Protein AF-A0A816Q186-F1 (afdb_monomer)

Secondary structure (DSSP, 8-state):
---HHHHHHHHHHHHHHHHHHHT----S-TTT----HHHHHHHHHH----SS--TT---HHHHHT--HHHHHHHHHHHHHHHHTT---HHHHHHHHT--

Mean predicted aligned error: 14.29 Å

Organism: NCBI:txid392030

Solvent-accessible surface area (backbone atoms only — not comparable to full-atom values): 6103 Å² total; per-residue (Å²): 133,83,54,69,66,60,54,50,50,50,50,51,52,48,51,54,60,47,49,72,55,63,73,57,80,68,71,83,45,66,82,73,67,70,71,46,50,64,57,49,52,51,53,51,68,65,54,67,93,54,95,65,48,55,98,83,67,57,31,54,66,58,61,63,66,54,60,73,72,54,41,52,50,52,26,51,54,51,42,54,31,60,61,66,73,58,74,64,72,62,64,64,51,55,66,74,66,73,118

Sequence (99 aa):
MTNDLEKEAVDVWTLNSLADIDDIEFTSSQSDLKFSVQDIKDAIRSLRSKKSSGFDQVSNTMIRLLPEHYHALLTQAYNDLFRNAQWGSEWKTARNMSQ

pLDDT: mean 75.37, std 16.64, range [41.28, 95.44]

Nearest PDB structures (foldseek):
  8sxu-assembly1_A  TM=7.681E-01  e=1.100E+00  Homo sapiens

Foldseek 3Di:
DPPVVVVVVVVVVVVVVVVVVVVVPVPPPLPVDADDLVNLVVVLVPDDQDPADFPVRDGSVNSVPDDSVVSVVVRVVVSVCSNVVDDDPVVVVRVVPPD

Radius of gyration: 20.69 Å; Cα contacts (8 Å, |Δi|>4): 37; chains: 1; bounding box: 46×49×40 Å

Stru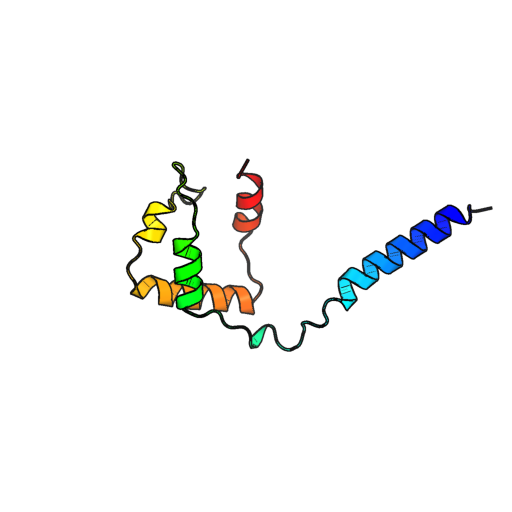cture (mmCIF, N/CA/C/O backbone):
data_AF-A0A816Q186-F1
#
_entry.id   AF-A0A816Q186-F1
#
loop_
_atom_site.group_PDB
_atom_site.id
_atom_site.type_symbol
_atom_site.label_atom_id
_atom_site.label_alt_id
_atom_site.label_comp_id
_atom_site.label_asym_id
_atom_site.label_entity_id
_atom_site.label_seq_id
_atom_site.pdbx_PDB_ins_code
_atom_site.Cartn_x
_atom_site.Cartn_y
_atom_site.Cartn_z
_atom_site.occupancy
_atom_site.B_iso_or_equiv
_atom_site.auth_seq_id
_atom_site.auth_comp_id
_atom_site.auth_asym_id
_atom_site.auth_atom_id
_atom_site.pdbx_PDB_model_num
ATOM 1 N N . MET A 1 1 ? 28.733 36.522 -30.744 1.00 49.41 1 MET A N 1
ATOM 2 C CA . MET A 1 1 ? 29.536 35.961 -29.642 1.00 49.41 1 MET A CA 1
ATOM 3 C C . MET A 1 1 ? 28.545 35.420 -28.635 1.00 49.41 1 MET A C 1
ATOM 5 O O . MET A 1 1 ? 28.020 36.190 -27.848 1.00 49.41 1 MET A O 1
ATOM 9 N N . THR A 1 2 ? 28.155 34.156 -28.779 1.00 52.25 2 THR A N 1
ATOM 10 C CA . THR A 1 2 ? 27.333 33.459 -27.780 1.00 52.25 2 THR A CA 1
ATOM 11 C C . THR A 1 2 ? 28.173 33.321 -26.520 1.00 52.25 2 THR A C 1
ATOM 13 O O . THR A 1 2 ? 29.304 32.847 -26.609 1.00 52.25 2 THR A O 1
ATOM 16 N N . ASN A 1 3 ? 27.661 33.841 -25.403 1.00 66.81 3 ASN A N 1
ATOM 17 C CA . ASN A 1 3 ? 28.370 33.907 -24.131 1.00 66.81 3 ASN A CA 1
ATOM 18 C C . ASN A 1 3 ? 28.775 32.495 -23.711 1.00 66.81 3 ASN A C 1
ATOM 20 O O . ASN A 1 3 ? 27.924 31.612 -23.647 1.00 66.81 3 ASN A O 1
ATOM 24 N N . ASP A 1 4 ? 30.050 32.290 -23.392 1.00 68.62 4 ASP A N 1
ATOM 25 C CA . ASP A 1 4 ? 30.567 30.991 -22.944 1.00 68.62 4 ASP A CA 1
ATOM 26 C C . ASP A 1 4 ? 29.774 30.430 -21.744 1.00 68.62 4 ASP A C 1
ATOM 28 O O . ASP A 1 4 ? 29.605 29.222 -21.622 1.00 68.62 4 ASP A O 1
ATOM 32 N N . LEU A 1 5 ? 29.165 31.315 -20.946 1.00 64.81 5 LEU A N 1
ATOM 33 C CA . LEU A 1 5 ? 28.252 30.987 -19.846 1.00 64.81 5 LEU A CA 1
ATOM 34 C C . LEU A 1 5 ? 26.945 30.306 -20.292 1.00 64.81 5 LEU A C 1
ATOM 36 O O . LEU A 1 5 ? 26.428 29.448 -19.582 1.00 64.81 5 LEU A O 1
ATOM 40 N N . GLU A 1 6 ? 26.388 30.669 -21.451 1.00 66.81 6 GLU A N 1
ATOM 41 C CA . GLU A 1 6 ? 25.177 30.023 -21.982 1.00 66.81 6 GLU A CA 1
ATOM 42 C C . GLU A 1 6 ? 25.494 28.623 -22.503 1.00 66.81 6 GLU A C 1
ATOM 44 O O . GLU A 1 6 ? 24.693 27.704 -22.344 1.00 66.81 6 GLU A O 1
ATOM 49 N N . LYS A 1 7 ? 26.687 28.447 -23.079 1.00 71.75 7 LYS A N 1
ATOM 50 C CA . LYS A 1 7 ? 27.171 27.142 -23.525 1.00 71.75 7 LYS A CA 1
ATOM 51 C C . LYS A 1 7 ? 27.410 26.212 -22.335 1.00 71.75 7 LYS A C 1
ATOM 53 O O . LYS A 1 7 ? 26.949 25.079 -22.354 1.00 71.75 7 LYS A O 1
ATOM 58 N N . GLU A 1 8 ? 28.037 26.717 -21.278 1.00 71.75 8 GLU A N 1
ATOM 59 C CA . GLU A 1 8 ? 28.281 25.959 -20.049 1.00 71.75 8 GLU A CA 1
ATOM 60 C C . GLU A 1 8 ? 26.968 25.587 -19.337 1.00 71.75 8 GLU A C 1
ATOM 62 O O . GLU A 1 8 ? 26.807 24.458 -18.879 1.00 71.75 8 GLU A O 1
ATOM 67 N N . ALA A 1 9 ? 25.975 26.484 -19.323 1.00 70.81 9 ALA A N 1
ATOM 68 C CA . ALA A 1 9 ? 24.650 26.186 -18.780 1.00 70.81 9 ALA A CA 1
ATOM 69 C C . ALA A 1 9 ? 23.912 25.094 -19.578 1.00 70.81 9 ALA A C 1
ATOM 71 O O . ALA A 1 9 ? 23.262 24.233 -18.983 1.00 70.81 9 ALA A O 1
ATOM 72 N N . VAL A 1 10 ? 24.026 25.104 -20.911 1.00 76.56 10 VAL A N 1
ATOM 73 C CA . VAL A 1 10 ? 23.459 24.060 -21.781 1.00 76.56 10 VAL A CA 1
ATOM 74 C C . VAL A 1 10 ? 24.182 22.732 -21.581 1.00 76.56 10 VAL A C 1
ATOM 76 O O . VAL A 1 10 ? 23.519 21.701 -21.488 1.00 76.56 10 VAL A O 1
ATOM 79 N N . ASP A 1 11 ? 25.506 22.742 -21.447 1.00 76.38 11 ASP A N 1
ATOM 80 C CA . ASP A 1 11 ? 26.290 21.533 -21.196 1.00 76.38 11 ASP A CA 1
ATOM 81 C C . ASP A 1 11 ? 25.942 20.925 -19.825 1.00 76.38 11 ASP A C 1
ATOM 83 O O . ASP A 1 11 ? 25.714 19.721 -19.736 1.00 76.38 11 ASP A O 1
ATOM 87 N N . VAL A 1 12 ? 25.770 21.740 -18.775 1.00 69.81 12 VAL A N 1
ATOM 88 C CA . VAL A 1 12 ? 25.314 21.268 -17.452 1.00 69.81 12 VAL A CA 1
ATOM 89 C C . VAL A 1 12 ? 23.879 20.743 -17.499 1.00 69.81 12 VAL A C 1
ATOM 91 O O . VAL A 1 12 ? 23.588 19.707 -16.905 1.00 69.81 12 VAL A O 1
ATOM 94 N N . TRP A 1 13 ? 22.970 21.411 -18.214 1.00 65.19 13 TRP A N 1
ATOM 95 C CA . TRP A 1 13 ? 21.587 20.941 -18.353 1.00 65.19 13 TRP A CA 1
ATOM 96 C C . TRP A 1 13 ? 21.497 19.636 -19.154 1.00 65.19 13 TRP A C 1
ATOM 98 O O . TRP A 1 13 ? 20.685 18.767 -18.837 1.00 65.19 13 TRP A O 1
ATOM 108 N N . THR A 1 14 ? 22.368 19.474 -20.150 1.00 68.25 14 THR A N 1
ATOM 109 C CA . THR A 1 14 ? 22.486 18.251 -20.951 1.00 68.25 14 THR A CA 1
ATOM 110 C C . THR A 1 14 ? 23.094 17.122 -20.125 1.00 68.25 14 THR A C 1
ATOM 112 O O . THR A 1 14 ? 22.567 16.017 -20.142 1.00 68.25 14 THR A O 1
ATOM 115 N N . LEU A 1 15 ? 24.136 17.396 -19.336 1.00 62.12 15 LEU A N 1
ATOM 116 C CA . LEU A 1 15 ? 24.736 16.421 -18.423 1.00 62.12 15 LEU A CA 1
ATOM 117 C C . LEU A 1 15 ? 23.766 15.994 -17.316 1.00 62.12 15 LEU A C 1
ATOM 119 O O . LEU A 1 15 ? 23.675 14.805 -17.043 1.00 62.12 15 LEU A O 1
ATOM 123 N N . ASN A 1 16 ? 22.989 16.916 -16.737 1.00 57.25 16 ASN A N 1
ATOM 124 C CA . ASN A 1 16 ? 21.951 16.569 -15.760 1.00 57.25 16 ASN A CA 1
ATOM 125 C C . ASN A 1 16 ? 20.781 15.803 -16.401 1.00 57.25 16 ASN A C 1
ATOM 127 O O . ASN A 1 16 ? 20.298 14.846 -15.809 1.00 57.25 16 ASN A O 1
ATOM 131 N N . SER A 1 17 ? 20.356 16.163 -17.619 1.00 61.31 17 SER A N 1
ATOM 132 C CA . SER A 1 17 ? 19.317 15.405 -18.342 1.00 61.31 17 SER A CA 1
ATOM 133 C C . SER A 1 17 ? 19.783 14.011 -18.772 1.00 61.31 17 SER A C 1
ATOM 135 O O . SER A 1 17 ? 18.958 13.113 -18.905 1.00 61.31 17 SER A O 1
ATOM 137 N N . LEU A 1 18 ? 21.084 13.825 -19.019 1.00 56.25 18 LEU A N 1
ATOM 138 C CA . LEU A 1 18 ? 21.675 12.520 -19.324 1.00 56.25 18 LEU A CA 1
ATOM 139 C C . LEU A 1 18 ? 21.902 11.691 -18.050 1.00 56.25 18 LEU A C 1
ATOM 141 O O . LEU A 1 18 ? 21.658 10.488 -18.062 1.00 56.25 18 LEU A O 1
ATOM 145 N N . ALA A 1 19 ? 22.282 12.329 -16.939 1.00 52.81 19 ALA A N 1
ATOM 146 C CA . ALA A 1 19 ? 22.452 11.673 -15.642 1.00 52.81 19 ALA A CA 1
ATOM 147 C C . ALA A 1 19 ? 21.131 11.119 -15.076 1.00 52.81 19 ALA A C 1
ATOM 149 O O . ALA A 1 19 ? 21.140 10.068 -14.443 1.00 52.81 19 ALA A O 1
ATOM 150 N N . ASP A 1 20 ? 19.988 11.742 -15.387 1.00 51.94 20 ASP A N 1
ATOM 151 C CA . ASP A 1 20 ? 18.663 11.211 -15.026 1.00 51.94 20 ASP A CA 1
ATOM 152 C C . ASP A 1 20 ? 18.284 9.923 -15.798 1.00 51.94 20 ASP A C 1
ATOM 154 O O . ASP A 1 20 ? 17.340 9.228 -15.412 1.00 51.94 20 ASP A O 1
ATOM 158 N N . 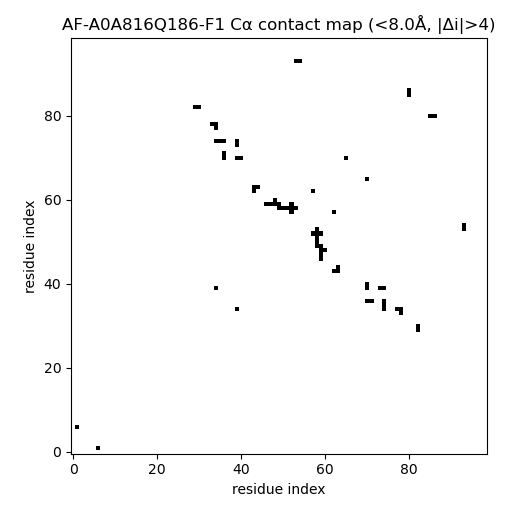ILE A 1 21 ? 18.991 9.588 -16.888 1.00 51.72 21 ILE A N 1
ATOM 159 C CA . ILE A 1 21 ? 18.727 8.396 -17.714 1.00 51.72 21 ILE A CA 1
ATOM 160 C C . ILE A 1 21 ? 19.724 7.270 -17.404 1.00 51.72 21 ILE A C 1
ATOM 162 O O . ILE A 1 21 ? 19.322 6.107 -17.392 1.00 51.72 21 ILE A O 1
ATOM 166 N N . ASP A 1 22 ? 20.982 7.593 -17.094 1.00 48.69 22 ASP A N 1
ATOM 167 C CA . ASP A 1 22 ? 22.016 6.588 -16.803 1.00 48.69 22 ASP A CA 1
ATOM 168 C C . ASP A 1 22 ? 22.007 6.088 -15.343 1.00 48.69 22 ASP A C 1
ATOM 170 O O . ASP A 1 22 ? 22.446 4.967 -15.093 1.00 48.69 22 ASP A O 1
ATOM 174 N N . ASP A 1 23 ? 21.386 6.807 -14.394 1.00 46.12 23 ASP A N 1
ATOM 175 C CA . ASP A 1 23 ? 21.035 6.242 -13.072 1.00 46.12 23 ASP A CA 1
ATOM 176 C C . ASP A 1 23 ? 19.889 5.204 -13.154 1.00 46.12 23 ASP A C 1
ATOM 178 O O . ASP A 1 23 ? 19.528 4.562 -12.163 1.00 46.12 23 ASP A O 1
ATOM 182 N N . ILE A 1 24 ? 19.355 4.950 -14.357 1.00 51.22 24 ILE A N 1
ATOM 183 C CA . ILE A 1 24 ? 18.537 3.771 -14.668 1.00 51.22 24 ILE A CA 1
ATOM 184 C C . ILE A 1 24 ? 19.454 2.575 -14.993 1.00 51.22 24 ILE A C 1
ATOM 186 O O . ILE A 1 24 ? 19.185 1.760 -15.875 1.00 51.22 24 ILE A O 1
ATOM 190 N N . GLU A 1 25 ? 20.492 2.361 -14.186 1.00 49.97 25 GLU A N 1
ATOM 191 C CA . GLU A 1 25 ? 21.129 1.048 -14.038 1.00 49.97 25 GLU A CA 1
ATOM 192 C C . GLU A 1 25 ? 20.299 0.138 -13.101 1.00 49.97 25 GLU A C 1
ATOM 194 O O . GLU A 1 25 ? 20.800 -0.637 -12.291 1.00 49.97 25 GLU A O 1
ATOM 199 N N . PHE A 1 26 ? 18.971 0.221 -13.232 1.00 46.22 26 PHE A N 1
ATOM 200 C CA . PHE A 1 26 ? 17.989 -0.648 -12.586 1.00 46.22 26 PHE A CA 1
ATOM 201 C C . PHE A 1 26 ? 17.041 -1.254 -13.629 1.00 46.22 26 PHE A C 1
ATOM 203 O O . PHE A 1 26 ? 15.820 -1.286 -13.493 1.00 46.22 26 PHE A O 1
ATOM 210 N N . THR A 1 27 ? 17.620 -1.713 -14.735 1.00 42.50 27 THR A N 1
ATOM 211 C CA . THR A 1 27 ? 16.948 -2.563 -15.730 1.00 42.50 27 THR A CA 1
ATOM 212 C C . THR A 1 27 ? 17.436 -4.008 -15.667 1.00 42.50 27 THR A C 1
ATOM 214 O O . THR A 1 27 ? 17.144 -4.808 -16.554 1.00 42.50 27 THR A O 1
ATOM 217 N N . SER A 1 28 ? 18.080 -4.404 -14.566 1.00 42.78 28 SER A N 1
ATOM 218 C CA . SER A 1 28 ? 18.069 -5.799 -14.132 1.00 42.78 28 SER A CA 1
ATOM 219 C C . SER A 1 28 ? 16.674 -6.126 -13.586 1.00 42.78 28 SER A C 1
ATOM 221 O O . SER A 1 28 ? 16.392 -6.094 -12.391 1.00 42.78 28 SER A O 1
ATOM 223 N N . SER A 1 29 ? 15.772 -6.417 -14.529 1.00 48.12 29 SER A N 1
ATOM 224 C CA . SER A 1 29 ? 14.486 -7.092 -14.330 1.00 48.12 29 SER A CA 1
ATOM 225 C C . SER A 1 29 ? 13.537 -6.438 -13.318 1.00 48.12 29 SER A C 1
ATOM 227 O O . SER A 1 29 ? 13.293 -6.967 -12.236 1.00 48.12 29 SER A O 1
ATOM 229 N N . GLN A 1 30 ? 12.841 -5.369 -13.723 1.00 51.75 30 GLN A N 1
ATOM 230 C CA . GLN A 1 30 ? 11.585 -4.958 -13.066 1.00 51.75 30 GLN A CA 1
ATOM 231 C C . GLN A 1 30 ? 10.584 -6.139 -12.949 1.00 51.75 30 GLN A C 1
ATOM 233 O O . GLN A 1 30 ? 9.693 -6.120 -12.104 1.00 51.75 30 GLN A O 1
ATOM 238 N N . SER A 1 31 ? 10.767 -7.191 -13.762 1.00 55.34 31 SER A N 1
ATOM 239 C CA . SER A 1 31 ? 10.056 -8.472 -13.705 1.00 55.34 31 SER A CA 1
ATOM 240 C C . SER A 1 31 ? 10.299 -9.308 -12.444 1.00 55.34 31 SER A C 1
ATOM 242 O O . SER A 1 31 ? 9.444 -10.132 -12.121 1.00 55.34 31 SER A O 1
ATOM 244 N N . ASP A 1 32 ? 11.417 -9.114 -11.741 1.00 64.81 32 ASP A N 1
ATOM 245 C CA . ASP A 1 32 ? 11.842 -10.004 -10.650 1.00 64.81 32 ASP A CA 1
ATOM 246 C C . ASP A 1 32 ? 11.529 -9.411 -9.267 1.00 64.81 32 ASP A C 1
ATOM 248 O O . ASP A 1 32 ? 11.504 -10.120 -8.257 1.00 64.81 32 ASP A O 1
ATOM 252 N N . LEU A 1 33 ? 11.216 -8.113 -9.216 1.00 77.06 33 LEU A N 1
ATOM 253 C CA . LEU A 1 33 ? 10.764 -7.441 -8.004 1.00 77.06 33 LEU A CA 1
ATOM 254 C C . LEU A 1 33 ? 9.316 -7.799 -7.716 1.00 77.06 33 LEU A C 1
ATOM 256 O O . LEU A 1 33 ? 8.392 -7.431 -8.443 1.00 77.06 33 LEU A O 1
ATOM 260 N N . LYS A 1 34 ? 9.126 -8.497 -6.602 1.00 87.25 34 LYS A N 1
ATOM 261 C CA . LYS A 1 34 ? 7.817 -8.912 -6.124 1.00 87.25 34 LYS A CA 1
ATOM 262 C C . LYS A 1 34 ? 7.641 -8.492 -4.678 1.00 87.25 34 LYS A C 1
ATOM 264 O O . LYS A 1 34 ? 8.411 -8.884 -3.807 1.00 87.25 34 LYS A O 1
ATOM 269 N N . PHE A 1 35 ? 6.578 -7.747 -4.428 1.00 92.19 35 PHE A N 1
ATOM 270 C CA . PHE A 1 35 ? 6.147 -7.380 -3.092 1.00 92.19 35 PHE A CA 1
ATOM 271 C C . PHE A 1 35 ? 5.472 -8.575 -2.421 1.00 92.19 35 PHE A C 1
ATOM 273 O O . PHE A 1 35 ? 4.726 -9.337 -3.049 1.00 92.19 35 PHE A O 1
ATOM 280 N N . SER A 1 36 ? 5.749 -8.744 -1.136 1.00 95.44 36 SER A N 1
ATOM 281 C CA . SER A 1 36 ? 5.177 -9.772 -0.281 1.00 95.44 36 SER A CA 1
ATOM 282 C C . SER A 1 36 ? 3.887 -9.292 0.388 1.00 95.44 36 SER A C 1
ATOM 284 O O . SER A 1 36 ? 3.582 -8.101 0.457 1.00 95.44 36 SER A O 1
ATOM 286 N N . VAL A 1 37 ? 3.135 -10.235 0.962 1.00 95.38 37 VAL A N 1
ATOM 287 C CA . VAL A 1 37 ? 1.963 -9.905 1.790 1.00 95.38 37 VAL A CA 1
ATOM 288 C C . VAL A 1 37 ? 2.364 -9.081 3.015 1.00 95.38 37 VAL A C 1
ATOM 290 O O . VAL A 1 37 ? 1.580 -8.257 3.485 1.00 95.38 37 VAL A O 1
ATOM 293 N N . GLN A 1 38 ? 3.582 -9.280 3.527 1.00 95.38 38 GLN A N 1
ATOM 294 C CA . GLN A 1 38 ? 4.075 -8.526 4.672 1.00 95.38 38 GLN A CA 1
ATOM 295 C C . GLN A 1 38 ? 4.282 -7.049 4.320 1.00 95.38 38 GLN A C 1
ATOM 297 O O . GLN A 1 38 ? 3.877 -6.196 5.104 1.00 95.38 38 GLN A O 1
ATOM 302 N N . ASP A 1 39 ? 4.777 -6.745 3.118 1.00 94.88 39 ASP A N 1
ATOM 303 C CA . ASP A 1 39 ? 4.943 -5.363 2.650 1.00 94.88 39 ASP A CA 1
ATOM 304 C C . ASP A 1 39 ? 3.598 -4.626 2.594 1.00 94.88 39 ASP A C 1
ATOM 306 O O . ASP A 1 39 ? 3.477 -3.488 3.047 1.00 94.88 39 ASP A O 1
ATOM 310 N N . ILE A 1 40 ? 2.543 -5.302 2.122 1.00 94.62 40 ILE A N 1
ATOM 311 C CA . ILE A 1 40 ? 1.180 -4.748 2.121 1.00 94.62 40 ILE A CA 1
ATOM 312 C C . ILE A 1 40 ? 0.659 -4.544 3.546 1.00 94.62 40 ILE A C 1
ATOM 314 O O . ILE A 1 40 ? 0.073 -3.502 3.845 1.00 94.62 40 ILE A O 1
ATOM 318 N N . LYS A 1 41 ? 0.887 -5.501 4.455 1.00 94.62 41 LYS A N 1
ATOM 319 C CA . LYS A 1 41 ? 0.514 -5.348 5.871 1.00 94.62 41 LYS A CA 1
ATOM 320 C C . LYS A 1 41 ? 1.214 -4.139 6.498 1.00 94.62 41 LYS A C 1
ATOM 322 O O . LYS A 1 41 ? 0.581 -3.373 7.225 1.00 94.62 41 LYS A O 1
ATOM 327 N N . ASP A 1 42 ? 2.494 -3.943 6.208 1.00 95.06 42 ASP A N 1
ATOM 328 C CA . ASP A 1 42 ? 3.291 -2.827 6.723 1.00 95.06 42 ASP A CA 1
ATOM 329 C C . ASP A 1 42 ? 2.795 -1.492 6.168 1.00 95.06 42 ASP A C 1
ATOM 331 O O . ASP A 1 42 ? 2.564 -0.549 6.932 1.00 95.06 42 ASP A O 1
ATOM 335 N N . ALA A 1 43 ? 2.498 -1.448 4.868 1.00 93.75 43 ALA A N 1
ATOM 336 C CA . ALA A 1 43 ? 1.888 -0.297 4.217 1.00 93.75 43 ALA A CA 1
ATOM 337 C C . ALA A 1 43 ? 0.545 0.081 4.865 1.00 93.75 43 ALA A C 1
ATOM 339 O O . ALA A 1 43 ? 0.365 1.233 5.267 1.00 93.75 43 ALA A O 1
ATOM 340 N N . ILE A 1 44 ? -0.368 -0.878 5.063 1.00 92.94 44 ILE A N 1
ATOM 341 C CA . ILE A 1 44 ? -1.675 -0.643 5.705 1.00 92.94 44 ILE A CA 1
ATOM 342 C C . ILE A 1 44 ? -1.508 -0.116 7.138 1.00 92.94 44 ILE A C 1
ATOM 344 O O . ILE A 1 44 ? -2.204 0.821 7.545 1.00 92.94 44 ILE A O 1
ATOM 348 N N . ARG A 1 45 ? -0.561 -0.672 7.905 1.00 91.62 45 ARG A N 1
ATOM 349 C CA . ARG A 1 45 ? -0.259 -0.205 9.269 1.00 91.62 45 ARG A CA 1
ATOM 350 C C . ARG A 1 45 ? 0.265 1.232 9.283 1.00 91.62 45 ARG A C 1
ATOM 352 O O . ARG A 1 45 ? -0.082 1.989 10.189 1.00 91.62 45 ARG A O 1
ATOM 359 N N . SER A 1 46 ? 1.044 1.619 8.274 1.00 92.69 46 SER A N 1
ATOM 360 C CA . SER A 1 46 ? 1.624 2.963 8.153 1.00 92.69 46 SER A CA 1
ATOM 361 C C . SER A 1 46 ? 0.636 4.054 7.719 1.00 92.69 46 SER A C 1
ATOM 363 O O . SER A 1 46 ? 0.930 5.242 7.884 1.00 92.69 46 SER A O 1
ATOM 365 N N . LEU A 1 47 ? -0.542 3.686 7.191 1.00 89.62 47 LEU A N 1
ATOM 366 C CA . LEU A 1 47 ? -1.559 4.650 6.760 1.00 89.62 47 LEU A CA 1
ATOM 367 C C . LEU A 1 47 ? -1.881 5.612 7.902 1.00 89.62 47 LEU A C 1
ATOM 369 O O . LEU A 1 47 ? -2.182 5.173 9.004 1.00 89.62 47 LEU A O 1
ATOM 373 N N . ARG A 1 48 ? -1.866 6.927 7.672 1.00 86.31 48 ARG A N 1
ATOM 374 C CA . ARG A 1 48 ? -2.273 7.891 8.709 1.00 86.31 48 ARG A CA 1
ATOM 375 C C . ARG A 1 48 ? -3.783 7.839 8.905 1.00 86.31 48 ARG A C 1
ATOM 377 O O . ARG A 1 48 ? -4.527 7.742 7.933 1.00 86.31 48 ARG A O 1
ATOM 384 N N . SER A 1 49 ? -4.260 7.969 10.139 1.00 78.12 49 SER A N 1
ATOM 385 C CA . SER A 1 49 ? -5.693 8.156 10.377 1.00 78.12 49 SER A CA 1
ATOM 386 C C . SER A 1 49 ? -6.125 9.499 9.775 1.00 78.12 49 SER A C 1
ATOM 388 O O . SER A 1 49 ? -5.777 10.553 10.303 1.00 78.12 49 SER A O 1
ATOM 390 N N . LYS A 1 50 ? -6.858 9.468 8.659 1.00 75.12 50 LYS A N 1
ATOM 391 C CA . LYS A 1 50 ? -7.529 10.638 8.081 1.00 75.12 50 LYS A CA 1
ATOM 392 C C . LYS A 1 50 ? -9.027 10.524 8.348 1.00 75.12 50 LYS A C 1
ATOM 394 O O . LYS A 1 50 ? -9.578 9.428 8.291 1.00 75.12 50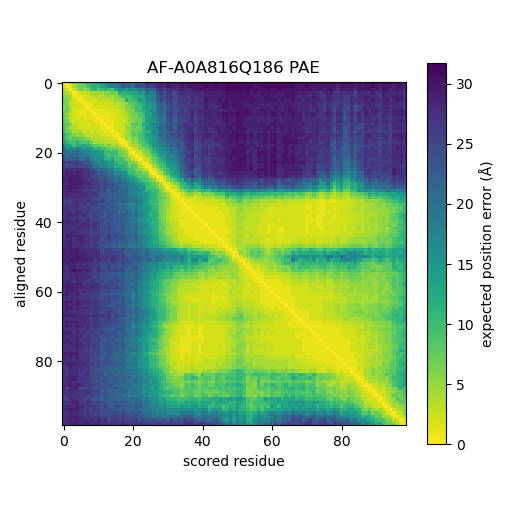 LYS A O 1
ATOM 399 N N . LYS A 1 51 ? -9.667 11.654 8.674 1.00 64.75 51 LYS A N 1
ATOM 400 C CA . LYS A 1 51 ? -11.124 11.715 8.887 1.00 64.75 51 LYS A CA 1
ATOM 401 C C . LYS A 1 51 ? -11.906 11.618 7.575 1.00 64.75 51 LYS A C 1
ATOM 403 O O . LYS A 1 51 ? -13.017 11.107 7.590 1.00 64.75 51 LYS A O 1
ATOM 408 N N . SER A 1 52 ? -11.339 12.103 6.472 1.00 69.88 52 SER A N 1
ATOM 409 C CA . SER A 1 52 ? -11.938 12.038 5.141 1.00 69.88 52 SER A CA 1
ATOM 410 C C . SER A 1 52 ? -11.453 10.816 4.363 1.00 69.88 52 SER A C 1
ATOM 412 O O . SER A 1 52 ? -10.285 10.426 4.444 1.00 69.88 52 SER A O 1
ATOM 414 N N . SER A 1 53 ? -12.376 10.217 3.617 1.00 78.81 53 SER A N 1
ATOM 415 C CA . SER A 1 53 ? -12.105 9.253 2.554 1.00 78.81 53 SER A CA 1
ATOM 416 C C . SER A 1 53 ? -11.496 9.942 1.329 1.00 78.81 53 SER A C 1
ATOM 418 O O . SER A 1 53 ? -11.601 11.162 1.168 1.00 78.81 53 SER A O 1
ATOM 420 N N . GLY A 1 54 ? -10.842 9.154 0.472 1.00 73.50 54 GLY A N 1
ATOM 421 C CA . GLY A 1 54 ? -10.432 9.609 -0.853 1.00 73.50 54 GLY A CA 1
ATOM 422 C C . GLY A 1 54 ? -11.625 9.808 -1.796 1.00 73.50 54 GLY A C 1
ATOM 423 O O . GLY A 1 54 ? -12.786 9.667 -1.410 1.00 73.50 54 GLY A O 1
ATOM 424 N N . PHE A 1 55 ? -11.332 10.107 -3.064 1.00 77.56 55 PHE A N 1
ATOM 425 C CA . PHE A 1 55 ? -12.342 10.223 -4.127 1.00 77.56 55 PHE A CA 1
ATOM 426 C C . PHE A 1 55 ? -13.212 8.959 -4.265 1.00 77.56 55 PHE A C 1
ATOM 428 O O . PHE A 1 55 ? -14.394 9.042 -4.585 1.00 77.56 55 PHE A O 1
ATOM 435 N N . ASP A 1 56 ? -12.631 7.801 -3.959 1.00 81.06 56 ASP A N 1
ATOM 436 C CA . ASP A 1 56 ? -13.260 6.479 -3.974 1.00 81.06 56 ASP A CA 1
ATOM 437 C C . ASP A 1 56 ? -14.177 6.197 -2.771 1.00 81.06 56 ASP A C 1
ATOM 439 O O . ASP A 1 56 ? -14.765 5.122 -2.684 1.00 81.06 56 ASP A O 1
ATOM 443 N N . GLN A 1 57 ? -14.307 7.143 -1.836 1.00 85.69 57 GLN A N 1
ATOM 444 C CA . GLN A 1 57 ? -15.048 6.983 -0.583 1.00 85.69 57 GLN A CA 1
ATOM 445 C C . GLN A 1 57 ? -14.515 5.868 0.337 1.00 85.69 57 GLN A C 1
ATOM 447 O O . GLN A 1 57 ? -15.156 5.526 1.333 1.00 85.69 57 GLN A O 1
ATOM 452 N N . VAL A 1 58 ? -13.306 5.358 0.082 1.00 87.19 58 VAL A N 1
ATOM 453 C CA . VAL A 1 58 ? -12.639 4.375 0.935 1.00 87.19 58 VAL A CA 1
ATOM 454 C C . VAL A 1 58 ? -11.795 5.116 1.970 1.00 87.19 58 VAL A C 1
ATOM 456 O O . VAL A 1 58 ? -10.922 5.924 1.652 1.00 87.19 58 VAL A O 1
ATOM 459 N N . SER A 1 59 ? -12.068 4.878 3.253 1.00 89.38 59 SER A N 1
ATOM 460 C CA . SER A 1 59 ? -11.280 5.467 4.343 1.00 89.38 59 SER A CA 1
ATOM 461 C C . SER A 1 59 ? -10.107 4.570 4.739 1.00 89.38 59 SER A C 1
ATOM 463 O O . SER A 1 59 ? -10.190 3.344 4.673 1.00 89.38 59 SER A O 1
ATOM 465 N N . ASN A 1 60 ? -9.043 5.161 5.287 1.00 90.00 60 ASN A N 1
ATOM 466 C CA . ASN A 1 60 ? -7.925 4.385 5.841 1.00 90.00 60 ASN A CA 1
ATOM 467 C C . ASN A 1 60 ? -8.369 3.444 6.976 1.00 90.00 60 ASN A C 1
ATOM 469 O O . ASN A 1 60 ? -7.748 2.407 7.195 1.00 9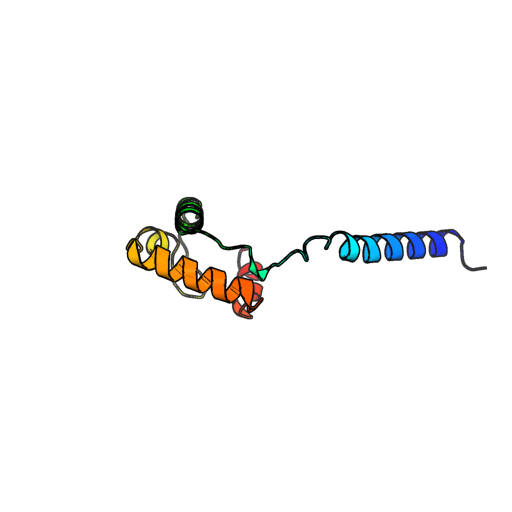0.00 60 ASN A O 1
ATOM 473 N N . THR A 1 61 ? -9.459 3.770 7.678 1.00 90.06 61 THR A N 1
ATOM 474 C CA . THR A 1 61 ? -10.074 2.879 8.670 1.00 90.06 61 THR A CA 1
ATOM 475 C C . THR A 1 61 ? -10.651 1.627 8.015 1.00 90.06 61 THR A C 1
ATOM 477 O O . THR A 1 61 ? -10.418 0.534 8.517 1.00 90.06 61 THR A O 1
ATOM 480 N N . MET A 1 62 ? -11.347 1.761 6.881 1.00 91.00 62 MET A N 1
ATOM 481 C CA . MET A 1 62 ? -11.865 0.609 6.131 1.00 9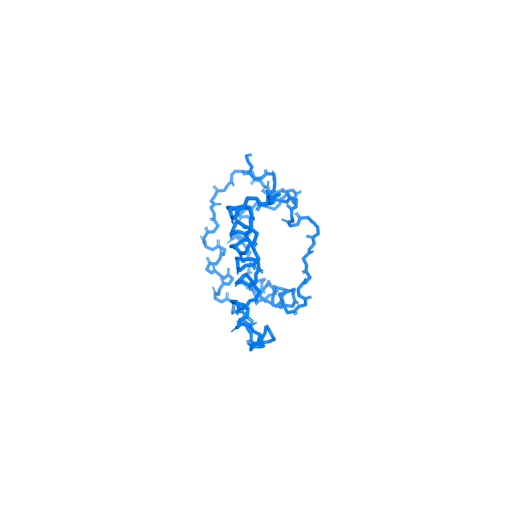1.00 62 MET A CA 1
ATOM 482 C C . MET A 1 62 ? -10.728 -0.294 5.649 1.00 91.00 62 MET A C 1
ATOM 484 O O . MET A 1 62 ? -10.805 -1.505 5.821 1.00 91.00 62 MET A O 1
ATOM 488 N N . ILE A 1 63 ? -9.643 0.294 5.132 1.00 91.50 63 ILE A N 1
ATOM 489 C CA . ILE A 1 63 ? -8.470 -0.460 4.663 1.00 91.50 63 ILE A CA 1
ATOM 490 C C . ILE A 1 63 ? -7.814 -1.229 5.819 1.00 91.50 63 ILE A C 1
ATOM 492 O O . ILE A 1 63 ? -7.474 -2.398 5.675 1.00 91.50 63 ILE A O 1
ATOM 496 N N . ARG A 1 64 ? -7.679 -0.611 6.998 1.00 91.44 64 ARG A N 1
ATOM 497 C CA . ARG A 1 64 ? -7.130 -1.274 8.196 1.00 91.44 64 ARG A CA 1
ATOM 498 C C . ARG A 1 64 ? -8.009 -2.402 8.743 1.00 91.44 64 ARG A C 1
ATOM 500 O O . ARG A 1 64 ? -7.497 -3.252 9.462 1.00 91.44 64 ARG A O 1
ATOM 507 N N . LEU A 1 65 ? -9.307 -2.387 8.442 1.00 92.56 65 LEU A N 1
ATOM 508 C CA . LEU A 1 65 ? -10.268 -3.415 8.850 1.00 92.56 65 LEU A CA 1
ATOM 509 C C . LEU A 1 65 ? -10.457 -4.506 7.785 1.00 92.56 65 LEU A C 1
ATOM 511 O O . LEU A 1 65 ? -11.330 -5.361 7.944 1.00 92.56 65 LEU A O 1
ATOM 515 N N . LEU A 1 66 ? -9.665 -4.492 6.707 1.00 93.06 66 LEU A N 1
ATOM 516 C CA . LEU A 1 66 ? -9.734 -5.526 5.683 1.00 93.06 66 LEU A CA 1
ATOM 517 C C . LEU A 1 66 ? -9.415 -6.911 6.273 1.00 93.06 66 LEU A C 1
ATOM 519 O O . LEU A 1 66 ? -8.425 -7.073 6.991 1.00 93.06 66 LEU A O 1
ATOM 523 N N . PRO A 1 67 ? -10.216 -7.937 5.942 1.00 93.25 67 PRO A N 1
ATOM 524 C CA . PRO A 1 67 ? -9.880 -9.316 6.269 1.00 93.25 67 PRO A CA 1
ATOM 525 C C . PRO A 1 67 ? -8.544 -9.751 5.653 1.00 93.25 67 PRO A C 1
ATOM 527 O O . PRO A 1 67 ? -8.221 -9.378 4.526 1.00 93.25 67 PRO A O 1
ATOM 530 N N . GLU A 1 68 ? -7.802 -10.625 6.338 1.00 88.06 68 GLU A N 1
ATOM 531 C CA . GLU A 1 68 ? -6.440 -10.998 5.920 1.00 88.06 68 GLU A CA 1
ATOM 532 C C . GLU A 1 68 ? -6.341 -11.593 4.508 1.00 88.06 68 GLU A C 1
ATOM 534 O O . GLU A 1 68 ? -5.341 -11.378 3.823 1.00 88.06 68 GLU A O 1
ATOM 539 N N . HIS A 1 69 ? -7.374 -12.300 4.038 1.00 89.38 69 HIS A N 1
ATOM 540 C CA . HIS A 1 69 ? -7.390 -12.866 2.686 1.00 89.38 69 HIS A CA 1
ATOM 541 C C . HIS A 1 69 ? -7.355 -11.787 1.591 1.00 89.38 69 HIS A C 1
ATOM 543 O O . HIS A 1 69 ? -6.823 -12.033 0.509 1.00 89.38 69 HIS A O 1
ATOM 549 N N . TYR A 1 70 ? -7.832 -10.570 1.874 1.00 93.75 70 TYR A N 1
ATOM 550 C CA . TYR A 1 70 ? -7.716 -9.448 0.943 1.00 93.75 70 TYR A CA 1
ATOM 551 C C . TYR A 1 70 ? -6.296 -8.892 0.859 1.00 93.75 70 TYR A C 1
ATOM 553 O O . TYR A 1 70 ? -5.933 -8.350 -0.179 1.00 93.75 70 TYR A O 1
ATOM 561 N N . HIS A 1 71 ? -5.451 -9.059 1.882 1.00 94.31 71 HIS A N 1
ATOM 562 C CA . HIS A 1 71 ? -4.050 -8.636 1.789 1.00 94.31 71 HIS A CA 1
ATOM 563 C C . HIS A 1 71 ? -3.295 -9.441 0.725 1.00 94.31 71 HIS A C 1
ATOM 565 O O . HIS A 1 71 ? -2.492 -8.876 -0.017 1.00 94.31 71 HIS A O 1
ATOM 571 N N . ALA A 1 72 ? -3.591 -10.738 0.595 1.00 92.88 72 ALA A N 1
ATOM 572 C CA . ALA A 1 72 ? -3.032 -11.573 -0.466 1.00 92.88 72 ALA A CA 1
ATOM 573 C C . ALA A 1 72 ? -3.488 -11.102 -1.857 1.00 92.88 72 ALA A C 1
ATOM 575 O O . ALA A 1 72 ? -2.660 -10.954 -2.756 1.00 92.88 72 ALA A O 1
ATOM 576 N N . LEU A 1 73 ? -4.779 -10.785 -2.010 1.00 94.81 73 LEU A N 1
ATOM 577 C CA . LEU A 1 73 ? -5.324 -10.257 -3.263 1.00 94.81 73 LEU A CA 1
ATOM 578 C C . LEU A 1 73 ? -4.709 -8.899 -3.633 1.00 94.81 73 LEU A C 1
ATOM 580 O O . LEU A 1 73 ? -4.309 -8.700 -4.775 1.00 94.81 73 LEU A O 1
ATOM 584 N N . LEU A 1 74 ? -4.579 -7.987 -2.665 1.00 93.50 74 LEU A N 1
ATOM 585 C CA . LEU A 1 74 ? -3.931 -6.686 -2.859 1.00 93.50 74 LEU A CA 1
ATOM 586 C C . LEU A 1 74 ? -2.468 -6.837 -3.275 1.00 93.50 74 LEU A C 1
ATOM 588 O O . LEU A 1 74 ? -2.008 -6.125 -4.160 1.00 93.50 74 LEU A O 1
ATOM 592 N N . THR A 1 75 ? -1.756 -7.793 -2.677 1.00 94.44 75 THR A N 1
ATOM 593 C CA . THR A 1 75 ? -0.366 -8.102 -3.039 1.00 94.44 75 THR A CA 1
ATOM 594 C C . THR A 1 75 ? -0.268 -8.557 -4.490 1.00 94.44 75 THR A C 1
ATOM 596 O O . THR A 1 75 ? 0.600 -8.097 -5.228 1.00 94.44 75 THR A O 1
ATOM 599 N N . GLN A 1 76 ? -1.160 -9.454 -4.921 1.00 93.31 76 GLN A N 1
ATOM 600 C CA . GLN A 1 76 ? -1.194 -9.916 -6.305 1.00 93.31 76 GLN A CA 1
ATOM 601 C C . GLN A 1 76 ? -1.517 -8.766 -7.265 1.00 93.31 76 GLN A C 1
ATOM 603 O O . GLN A 1 76 ? -0.752 -8.527 -8.195 1.00 93.31 76 GLN A O 1
ATOM 608 N N . ALA A 1 77 ? -2.591 -8.021 -6.997 1.00 91.44 77 ALA A N 1
ATOM 609 C CA . ALA A 1 77 ? -3.017 -6.906 -7.836 1.00 91.44 77 ALA A CA 1
ATOM 610 C C . ALA A 1 77 ? -1.925 -5.835 -7.966 1.00 91.44 77 ALA A C 1
ATOM 612 O O . ALA A 1 77 ? -1.643 -5.372 -9.068 1.00 91.44 77 ALA A O 1
ATOM 613 N N . TYR A 1 78 ? -1.269 -5.473 -6.860 1.00 91.31 78 TYR A N 1
ATOM 614 C CA . TYR A 1 78 ? -0.184 -4.495 -6.873 1.00 91.31 78 TYR A CA 1
ATOM 615 C C . TYR A 1 78 ? 1.014 -4.977 -7.695 1.00 91.31 78 TYR A C 1
ATOM 617 O O . TYR A 1 78 ? 1.520 -4.228 -8.524 1.00 91.31 78 TYR A O 1
ATOM 625 N N . ASN A 1 79 ? 1.434 -6.233 -7.520 1.00 90.62 79 ASN A N 1
ATOM 626 C CA . ASN A 1 79 ? 2.523 -6.811 -8.308 1.00 90.62 79 ASN A CA 1
ATOM 627 C C . ASN A 1 79 ? 2.193 -6.865 -9.806 1.00 90.62 79 ASN A C 1
ATOM 629 O O . ASN A 1 79 ? 3.061 -6.579 -10.628 1.00 90.62 79 ASN A O 1
ATOM 633 N N . ASP A 1 80 ? 0.952 -7.198 -10.170 1.00 8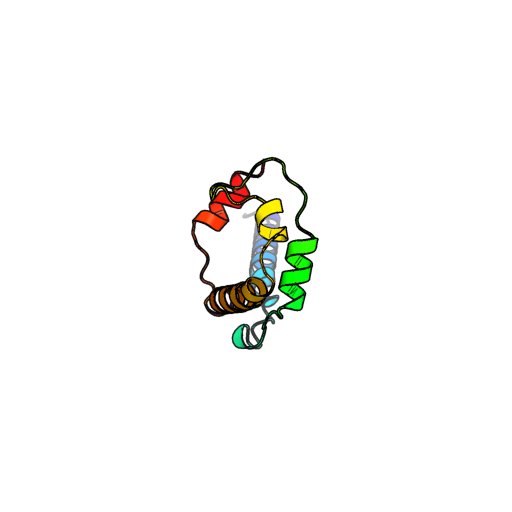9.06 80 ASP A N 1
ATOM 634 C CA . ASP A 1 80 ? 0.517 -7.216 -11.569 1.00 89.06 80 ASP A CA 1
ATOM 635 C C . ASP A 1 80 ? 0.537 -5.805 -12.184 1.00 89.06 80 ASP A C 1
ATOM 637 O O . ASP A 1 80 ? 1.052 -5.628 -13.290 1.00 89.06 80 ASP A O 1
ATOM 641 N N . LEU A 1 81 ? 0.046 -4.789 -11.463 1.00 87.06 81 LEU A N 1
ATOM 642 C CA . LEU A 1 81 ? 0.096 -3.386 -11.899 1.00 87.06 81 LEU A CA 1
ATOM 643 C C . LEU A 1 81 ? 1.538 -2.880 -12.025 1.00 87.06 81 LEU A C 1
ATOM 645 O O . LEU A 1 81 ? 1.888 -2.257 -13.029 1.00 87.06 81 LEU A O 1
ATOM 649 N N . PHE A 1 82 ? 2.378 -3.191 -11.033 1.00 86.38 82 PHE A N 1
ATOM 650 C CA . PHE A 1 82 ? 3.785 -2.803 -10.995 1.00 86.38 82 PHE A CA 1
ATOM 651 C C . PHE A 1 82 ? 4.565 -3.407 -12.166 1.00 86.38 82 PHE A C 1
ATOM 653 O O . PHE A 1 82 ? 5.234 -2.672 -12.890 1.00 86.38 82 PHE A O 1
ATOM 660 N N . ARG A 1 83 ? 4.413 -4.716 -12.415 1.00 85.50 8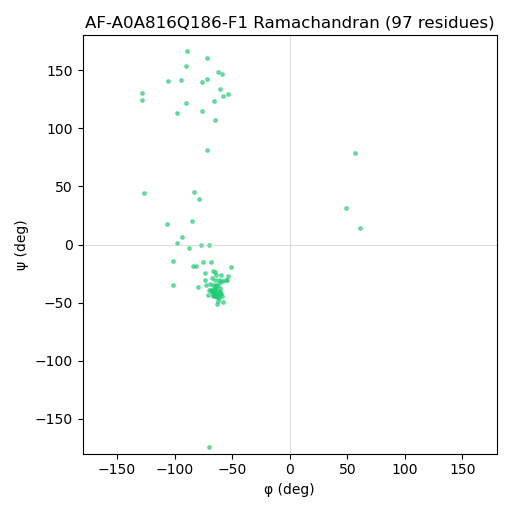3 ARG A N 1
ATOM 661 C CA . ARG A 1 83 ? 5.066 -5.420 -13.532 1.00 85.50 83 ARG A CA 1
ATOM 662 C C . ARG A 1 83 ? 4.663 -4.853 -14.892 1.00 85.50 83 ARG A C 1
ATOM 664 O O . ARG A 1 83 ? 5.485 -4.796 -15.798 1.00 85.50 83 ARG A O 1
ATOM 671 N N . ASN A 1 84 ? 3.402 -4.454 -15.041 1.00 82.88 84 ASN A N 1
ATOM 672 C CA . ASN A 1 84 ? 2.883 -3.938 -16.306 1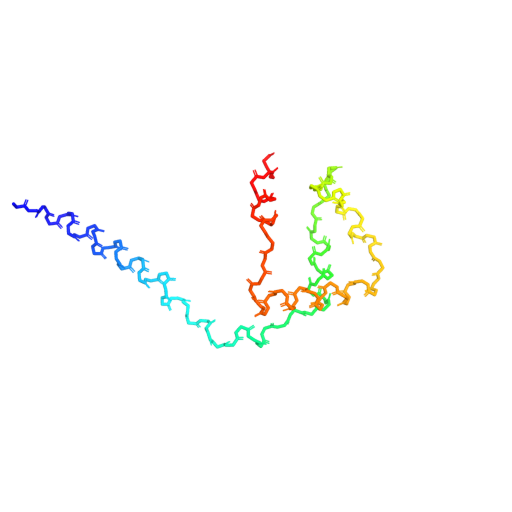.00 82.88 84 ASN A CA 1
ATOM 673 C C . ASN A 1 84 ? 3.090 -2.422 -16.470 1.00 82.88 84 ASN A C 1
ATOM 675 O O . ASN A 1 84 ? 2.710 -1.877 -17.505 1.00 82.88 84 ASN A O 1
ATOM 679 N N . ALA A 1 85 ? 3.636 -1.734 -15.458 1.00 79.44 85 ALA A N 1
ATOM 680 C CA . ALA A 1 85 ? 3.721 -0.274 -15.387 1.00 79.44 85 ALA A CA 1
ATOM 681 C C . ALA A 1 85 ? 2.380 0.437 -15.689 1.00 79.44 85 ALA A C 1
ATOM 683 O O . ALA A 1 85 ? 2.348 1.550 -16.220 1.00 79.44 85 ALA A O 1
ATOM 684 N N . GLN A 1 86 ? 1.256 -0.206 -15.354 1.00 78.31 86 GLN A N 1
ATOM 685 C CA . GLN A 1 86 ? -0.085 0.308 -15.618 1.00 78.31 86 GLN A CA 1
ATOM 686 C C . GLN A 1 86 ? -0.641 0.982 -14.370 1.00 78.31 86 GLN A C 1
ATOM 688 O O . GLN A 1 86 ? -0.941 0.330 -13.374 1.00 78.31 86 GLN A O 1
ATOM 693 N N . TRP A 1 87 ? -0.826 2.296 -14.452 1.00 80.50 87 TRP A N 1
ATOM 694 C CA . TRP A 1 87 ? -1.410 3.100 -13.383 1.00 80.50 87 TRP A CA 1
ATOM 695 C C . TRP A 1 87 ? -2.559 3.932 -13.945 1.00 80.50 87 TRP A C 1
ATOM 697 O O . TRP A 1 87 ? -2.401 4.598 -14.971 1.00 80.50 87 TRP A O 1
ATOM 707 N N . GLY A 1 88 ? -3.712 3.898 -13.275 1.00 77.06 88 GLY A N 1
ATOM 708 C CA . GLY A 1 88 ? -4.878 4.689 -13.669 1.00 77.06 88 GLY A CA 1
ATOM 709 C C . GLY A 1 88 ? -4.596 6.191 -13.603 1.00 77.06 88 GLY A C 1
ATOM 710 O O . GLY A 1 88 ? -3.827 6.663 -12.759 1.00 77.06 88 GLY A O 1
ATOM 711 N N . SER A 1 89 ? -5.231 6.971 -14.480 1.00 77.44 89 SER A N 1
ATOM 712 C CA . SER A 1 89 ? -5.158 8.441 -14.460 1.00 77.44 89 SER A CA 1
ATOM 713 C C . SER A 1 89 ? -5.552 9.033 -13.105 1.00 77.44 89 SER A C 1
ATOM 715 O O . SER A 1 89 ? -5.014 10.054 -12.681 1.00 77.44 89 SER A O 1
ATOM 717 N N . GLU A 1 90 ? -6.440 8.352 -12.392 1.00 73.88 90 GLU A N 1
ATOM 718 C CA . GLU A 1 90 ? -6.970 8.709 -11.082 1.00 73.88 90 GLU A CA 1
ATOM 719 C C . GLU A 1 90 ? -5.861 8.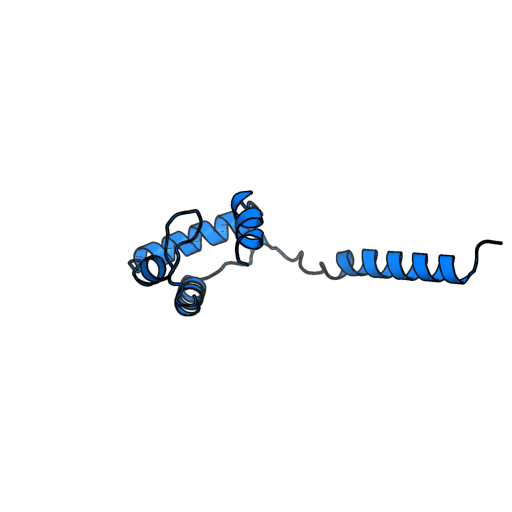809 -10.026 1.00 73.88 90 GLU A C 1
ATOM 721 O O . GLU A 1 90 ? -5.934 9.652 -9.135 1.00 73.88 90 GLU A O 1
ATOM 726 N N . TRP A 1 91 ? -4.795 8.011 -10.152 1.00 70.31 91 TRP A N 1
ATOM 727 C CA . TRP A 1 91 ? -3.665 8.017 -9.217 1.00 70.31 91 TRP A CA 1
ATOM 728 C C . TRP A 1 91 ? -2.849 9.309 -9.329 1.00 70.31 91 TRP A C 1
ATOM 730 O O . TRP A 1 91 ? -2.368 9.838 -8.325 1.00 70.31 91 TRP A O 1
ATOM 740 N N . LYS A 1 92 ? -2.746 9.868 -10.544 1.00 64.38 92 LYS A N 1
ATOM 741 C CA . LYS A 1 92 ? -2.122 11.179 -10.784 1.00 64.38 92 LYS A CA 1
ATOM 742 C C . LYS A 1 92 ? -2.995 12.301 -10.216 1.00 64.38 92 LYS A C 1
ATOM 744 O O . LYS A 1 92 ? -2.480 13.234 -9.606 1.00 64.38 92 LYS A O 1
ATOM 749 N N . THR A 1 93 ? -4.313 12.174 -10.352 1.00 65.88 93 THR A N 1
ATOM 750 C CA . THR A 1 93 ? -5.291 13.143 -9.838 1.00 65.88 93 THR A CA 1
ATOM 751 C C . THR A 1 93 ? -5.350 13.165 -8.307 1.00 65.88 93 THR A C 1
ATOM 753 O O . THR A 1 93 ? -5.396 14.241 -7.711 1.00 65.88 93 THR A O 1
ATOM 756 N N . ALA A 1 94 ? -5.274 12.005 -7.647 1.00 62.75 94 ALA A N 1
ATOM 757 C CA . ALA A 1 94 ? -5.317 11.892 -6.186 1.00 62.75 94 ALA A CA 1
ATOM 758 C C . ALA A 1 94 ? -4.153 12.623 -5.485 1.00 62.75 94 ALA A C 1
ATOM 760 O O . ALA A 1 94 ? -4.330 13.200 -4.407 1.00 62.75 94 ALA A O 1
ATOM 761 N N . ARG A 1 95 ? -2.970 12.656 -6.115 1.00 57.88 95 ARG A N 1
ATOM 762 C CA . ARG A 1 95 ? -1.805 13.404 -5.615 1.00 57.88 95 ARG A CA 1
ATOM 763 C C . ARG A 1 95 ? -2.059 14.913 -5.582 1.00 57.88 95 ARG A C 1
ATOM 765 O O . ARG A 1 95 ? -1.605 15.577 -4.655 1.00 57.88 95 ARG A O 1
ATOM 772 N N . ASN A 1 96 ? -2.822 15.435 -6.540 1.00 52.06 96 ASN A N 1
ATOM 773 C CA . ASN A 1 96 ? -3.085 16.869 -6.670 1.00 52.06 96 ASN A CA 1
ATOM 774 C C . ASN A 1 96 ? -4.203 17.369 -5.740 1.00 52.06 96 ASN A C 1
ATOM 776 O O . ASN A 1 96 ? -4.274 18.562 -5.476 1.00 52.06 96 ASN A O 1
ATOM 780 N N . MET A 1 97 ? -5.054 16.477 -5.222 1.00 49.47 97 MET A N 1
ATOM 781 C CA . MET A 1 97 ? -6.159 16.828 -4.313 1.00 49.47 97 MET A CA 1
ATOM 782 C C . MET A 1 97 ? -5.833 16.628 -2.824 1.00 49.47 97 MET A C 1
ATOM 784 O O . MET A 1 97 ? -6.691 16.842 -1.976 1.00 49.47 97 MET A O 1
ATOM 788 N N . SER A 1 98 ? -4.613 16.201 -2.480 1.00 49.22 98 SER A N 1
ATOM 789 C CA . SER A 1 98 ? -4.192 15.977 -1.085 1.00 49.22 98 SER A CA 1
ATOM 790 C C . SER A 1 98 ? -3.685 17.243 -0.362 1.00 49.22 98 SER A C 1
ATOM 792 O O . SER A 1 98 ? -2.965 17.098 0.630 1.00 49.22 98 SER A O 1
ATOM 794 N N . GLN A 1 99 ? -4.031 18.446 -0.845 1.00 41.28 99 GLN A N 1
ATOM 795 C CA . GLN A 1 99 ? -3.751 19.728 -0.174 1.00 41.28 99 GLN A CA 1
ATOM 796 C C . GLN A 1 99 ? -4.810 20.071 0.876 1.00 41.28 99 GLN A C 1
ATOM 798 O O . GLN A 1 99 ? -6.011 19.862 0.598 1.00 41.28 99 GLN A O 1
#